Protein AF-A0AAD7R2Q3-F1 (afdb_monomer_lite)

InterPro domains:
  IPR000519 P-type trefoil domain [PF00088] (19-53)
  IPR000519 P-type trefoil domain [PS51448] (17-55)
  IPR000519 P-type trefoil domain [SM00018] (17-58)
  IPR000519 P-type trefoil domain [cd00111] (18-55)
  IPR001507 Zona pellucida domain [PS51034] (60-153)
  IPR044913 P-type trefoil domain superfamily [G3DSA:4.10.110.10] (14-57)
  IPR044913 P-type trefoil domain superfamily [SSF57492] (16-67)
  IPR051148 Zona Pellucida Domain Glycoprotein [PTHR23343] (17-151)
  IPR055356 ZP-N domain [PF23344] (61-149)

Organism: NCBI:txid143900

pLDDT: mean 84.49, std 17.52, range [30.39, 97.06]

Sequence (153 aa):
MHQDKYFKGQTGDTPFHRCQVSDFERVQCGDTGIDGAGCEAINCCFDQAQCFYAKEVTVQCLRDGQFVVVVASETTVPRLSLDSVSLLEGGDVAPCRPVGTTPAFVIFQFPVSACGTTMREEGGYVVYENELSSSYEVASGPLGSITRDSVHE

Foldseek 3Di:
DDDPPDDDPDPPDDPVQQQPDDPVQWDFDDDPPDDQVSLVVQVWHDPRPTTTGTQAWGWDQDPVQKIKTKHFQVNDVPGADQVQKFWPADPCDPPGHFPDDDPTITIHMHGLVDRPWDWDDDPNDIDIDIDMDGDWDWDADPVGIDTPDDDDD

Structure (mmCIF, N/CA/C/O backbone):
data_AF-A0AAD7R2Q3-F1
#
_entry.id   AF-A0AAD7R2Q3-F1
#
loop_
_atom_site.group_PDB
_atom_site.id
_atom_site.type_symbol
_atom_site.label_atom_id
_atom_site.label_alt_id
_atom_site.label_comp_id
_atom_site.label_asym_id
_atom_site.label_entity_id
_atom_site.label_seq_id
_atom_site.pdbx_PDB_ins_code
_atom_site.Cartn_x
_atom_site.Cartn_y
_atom_site.Cartn_z
_atom_site.occupancy
_atom_site.B_iso_or_equiv
_atom_site.auth_seq_id
_atom_site.auth_comp_id
_atom_site.auth_asym_id
_atom_site.auth_atom_id
_atom_site.pdbx_PDB_model_num
ATOM 1 N N . MET A 1 1 ? 6.184 -36.947 1.139 1.00 33.00 1 MET A N 1
ATOM 2 C CA . MET A 1 1 ? 7.393 -36.168 0.804 1.00 33.00 1 MET A CA 1
ATOM 3 C C . MET A 1 1 ? 6.985 -34.703 0.848 1.00 33.00 1 MET A C 1
ATOM 5 O O . MET A 1 1 ? 5.964 -34.377 0.264 1.00 33.00 1 MET A O 1
ATOM 9 N N . HIS A 1 2 ? 7.653 -33.907 1.686 1.00 31.72 2 HIS A N 1
ATOM 10 C CA . HIS A 1 2 ? 7.292 -32.532 2.057 1.00 31.72 2 HIS A CA 1
ATOM 11 C C . HIS A 1 2 ? 7.622 -31.516 0.960 1.00 31.72 2 HIS A C 1
ATOM 13 O O . HIS A 1 2 ? 8.728 -31.562 0.423 1.00 31.72 2 HIS A O 1
ATOM 19 N N . GLN A 1 3 ? 6.735 -30.543 0.740 1.00 30.39 3 GLN A N 1
ATOM 20 C CA . GLN A 1 3 ? 7.043 -29.338 -0.031 1.00 30.39 3 GLN A CA 1
ATOM 21 C C . GLN A 1 3 ? 6.267 -28.114 0.497 1.00 30.39 3 GLN A C 1
ATOM 23 O O . GLN A 1 3 ? 5.643 -27.389 -0.256 1.00 30.39 3 GLN A O 1
ATOM 28 N N . ASP A 1 4 ? 6.360 -27.874 1.813 1.00 36.91 4 ASP A N 1
ATOM 29 C CA . ASP A 1 4 ? 5.873 -26.661 2.503 1.00 36.91 4 ASP A CA 1
ATOM 30 C C . ASP A 1 4 ? 7.042 -25.754 2.933 1.00 36.91 4 ASP A C 1
ATOM 32 O O . ASP A 1 4 ? 7.136 -25.286 4.071 1.00 36.91 4 ASP A O 1
ATOM 36 N N . LYS A 1 5 ? 8.022 -25.557 2.051 1.00 36.66 5 LYS A N 1
ATOM 37 C CA . LYS A 1 5 ? 9.175 -24.697 2.329 1.00 36.66 5 LYS A CA 1
ATOM 38 C C . LYS A 1 5 ? 9.424 -23.805 1.132 1.00 36.66 5 LYS A C 1
ATOM 40 O O . LYS A 1 5 ? 10.148 -24.249 0.266 1.00 36.66 5 LYS A O 1
ATOM 45 N N . TYR A 1 6 ? 8.805 -22.624 1.084 1.00 35.41 6 TYR A N 1
ATOM 46 C CA . TYR A 1 6 ? 9.362 -21.380 0.510 1.00 35.41 6 TYR A CA 1
ATOM 47 C C . TYR A 1 6 ? 8.364 -20.202 0.580 1.00 35.41 6 TYR A C 1
ATOM 49 O O . TYR A 1 6 ? 8.283 -19.427 -0.345 1.00 35.41 6 TYR A O 1
ATOM 57 N N . PHE A 1 7 ? 7.616 -20.027 1.677 1.00 36.75 7 PHE A N 1
ATOM 58 C CA . PHE A 1 7 ? 7.033 -18.726 2.069 1.00 36.75 7 PHE A CA 1
ATOM 59 C C . PHE A 1 7 ? 6.767 -18.758 3.577 1.00 36.75 7 PHE A C 1
ATOM 61 O O . PHE A 1 7 ? 5.639 -18.805 4.056 1.00 36.75 7 PHE A O 1
ATOM 68 N N . LYS A 1 8 ? 7.846 -18.818 4.360 1.00 32.84 8 LYS A N 1
ATOM 69 C CA . LYS A 1 8 ? 7.789 -18.511 5.790 1.00 32.84 8 LYS A CA 1
ATOM 70 C C . LYS A 1 8 ? 8.359 -17.108 5.942 1.00 32.84 8 LYS A C 1
ATOM 72 O O . LYS A 1 8 ? 9.564 -16.953 6.129 1.00 32.84 8 LYS A O 1
ATOM 77 N N . GLY A 1 9 ? 7.494 -16.101 5.798 1.00 36.03 9 GLY A N 1
ATOM 78 C CA . GLY A 1 9 ? 7.774 -14.777 6.346 1.00 36.03 9 GLY A CA 1
ATOM 79 C C . GLY A 1 9 ? 8.180 -14.972 7.803 1.00 36.03 9 GLY A C 1
ATOM 80 O O . GLY A 1 9 ? 7.550 -15.751 8.523 1.00 36.03 9 GLY A O 1
ATOM 81 N N . GLN A 1 10 ? 9.320 -14.409 8.189 1.00 40.34 10 GLN A N 1
ATOM 82 C CA . GLN A 1 10 ? 9.901 -14.641 9.501 1.00 40.34 10 GLN A CA 1
ATOM 83 C C . GLN A 1 10 ? 8.907 -14.216 10.586 1.00 40.34 10 GLN A C 1
ATOM 85 O O . GLN A 1 10 ? 8.666 -13.037 10.812 1.00 40.34 10 GLN A O 1
ATOM 90 N N . THR A 1 11 ? 8.334 -15.203 11.272 1.00 48.16 11 THR A N 1
ATOM 91 C CA . THR A 1 11 ? 7.604 -15.031 12.527 1.00 48.16 11 THR A CA 1
ATOM 92 C C . THR A 1 11 ? 8.608 -14.616 13.596 1.00 48.16 11 THR A C 1
ATOM 94 O O . THR A 1 11 ? 9.201 -15.466 14.262 1.00 48.16 11 THR A O 1
ATOM 97 N N . GLY A 1 12 ? 8.851 -13.313 13.687 1.00 40.91 12 GLY A N 1
ATOM 98 C CA . GLY A 1 12 ? 9.723 -12.691 14.678 1.00 40.91 12 GLY A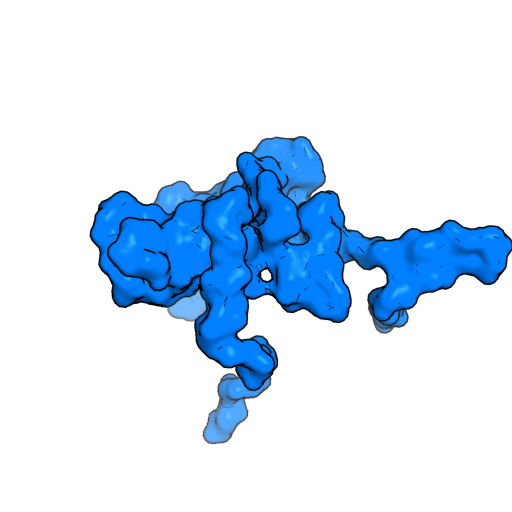 CA 1
ATOM 99 C C . GLY A 1 12 ? 9.119 -11.453 15.328 1.00 40.91 12 GLY A C 1
ATOM 100 O O . GLY A 1 12 ? 9.799 -10.839 16.141 1.00 40.91 12 GLY A O 1
ATOM 101 N N . ASP A 1 13 ? 7.869 -11.106 15.014 1.00 46.06 13 ASP A N 1
ATOM 102 C CA . ASP A 1 13 ? 7.184 -9.998 15.661 1.00 46.06 13 ASP A CA 1
ATOM 103 C C . ASP A 1 13 ? 5.966 -10.510 16.424 1.00 46.06 13 ASP A C 1
ATOM 105 O O . ASP A 1 13 ? 5.184 -11.335 15.942 1.00 46.06 13 ASP A O 1
ATOM 109 N N . THR A 1 14 ? 5.848 -10.090 17.676 1.00 47.19 14 THR A N 1
ATOM 110 C CA . THR A 1 14 ? 4.693 -10.461 18.495 1.00 47.19 14 THR A CA 1
ATOM 111 C C . THR A 1 14 ? 3.426 -9.887 17.845 1.00 47.19 14 THR A C 1
ATOM 113 O O . THR A 1 14 ? 3.479 -8.768 17.336 1.00 47.19 14 THR A O 1
ATOM 116 N N . PRO A 1 15 ? 2.262 -10.571 17.897 1.00 53.78 15 PRO A N 1
ATOM 117 C CA . PRO A 1 15 ? 1.001 -10.068 17.322 1.00 53.78 15 PRO A CA 1
ATOM 118 C C . PRO A 1 15 ? 0.625 -8.644 17.771 1.00 53.78 15 PRO A C 1
ATOM 120 O O . PRO A 1 15 ? -0.182 -7.972 17.136 1.00 53.78 15 PRO A O 1
ATOM 123 N N . PHE A 1 16 ? 1.219 -8.187 18.874 1.00 57.78 16 PHE A N 1
ATOM 124 C CA . PHE A 1 16 ? 1.020 -6.877 19.467 1.00 57.78 16 PHE A CA 1
ATOM 125 C C . PHE A 1 16 ? 1.770 -5.738 18.774 1.00 57.78 16 PHE A C 1
ATOM 127 O O . PHE A 1 16 ? 1.314 -4.607 18.896 1.00 57.78 16 PHE A O 1
ATOM 134 N N . HIS A 1 17 ? 2.885 -5.974 18.075 1.00 80.25 17 HIS A N 1
ATOM 135 C CA . HIS A 1 17 ? 3.653 -4.880 17.464 1.00 80.25 17 HIS A CA 1
ATOM 136 C C . HIS A 1 17 ? 3.058 -4.409 16.135 1.00 80.25 17 HIS A C 1
ATOM 138 O O . HIS A 1 17 ? 2.965 -3.199 15.920 1.00 80.25 17 HIS A O 1
ATOM 144 N N . ARG A 1 18 ? 2.505 -5.316 15.315 1.00 89.38 18 ARG A N 1
ATOM 145 C CA . ARG A 1 18 ? 1.843 -4.934 14.053 1.00 89.38 18 ARG A CA 1
ATOM 146 C C . ARG A 1 18 ? 0.683 -3.948 14.251 1.00 89.38 18 ARG A C 1
ATOM 148 O O . ARG A 1 18 ? 0.467 -3.079 13.417 1.00 89.38 18 ARG A O 1
ATOM 155 N N . CYS A 1 19 ? -0.052 -4.047 15.362 1.00 93.31 19 CYS A N 1
ATOM 156 C CA . CYS A 1 19 ? -1.217 -3.194 15.625 1.00 93.31 19 CYS A CA 1
ATOM 157 C C . CYS A 1 19 ? -0.881 -1.883 16.353 1.00 93.31 19 CYS A C 1
ATOM 159 O O . CYS A 1 19 ? -1.781 -1.093 16.632 1.00 93.31 19 CYS A O 1
ATOM 161 N N . GLN A 1 20 ? 0.393 -1.616 16.661 1.00 92.44 20 GLN A N 1
ATOM 162 C CA . GLN A 1 20 ? 0.826 -0.383 17.331 1.00 92.44 20 GLN A CA 1
ATOM 163 C C . GLN A 1 20 ? 0.971 0.777 16.339 1.00 92.44 20 GLN A C 1
ATOM 165 O O . GLN A 1 20 ? 2.071 1.271 16.090 1.00 92.44 20 GLN A O 1
ATOM 170 N N . VAL A 1 21 ? -0.154 1.216 15.776 1.00 92.44 21 VAL A N 1
ATOM 171 C CA . VAL A 1 21 ? -0.252 2.390 14.896 1.00 92.44 21 VAL A CA 1
ATOM 172 C C . VAL A 1 21 ? -0.777 3.582 15.696 1.00 92.44 21 VAL A C 1
ATOM 174 O O . VAL A 1 21 ? -1.816 3.471 16.357 1.00 92.44 21 VAL A O 1
ATOM 177 N N . SER A 1 22 ? -0.073 4.717 15.628 1.00 91.38 22 SER A N 1
ATOM 178 C CA . SER A 1 22 ? -0.525 5.980 16.225 1.00 91.38 22 SER A CA 1
ATOM 179 C C . SER A 1 22 ? -1.869 6.392 15.636 1.00 91.38 22 SER A C 1
ATOM 181 O O . SER A 1 22 ? -2.049 6.312 14.424 1.00 91.38 22 SER A O 1
ATOM 183 N N . ASP A 1 23 ? -2.796 6.880 16.459 1.00 89.31 23 ASP A N 1
ATOM 184 C CA . ASP A 1 23 ? -4.158 7.222 16.026 1.00 89.31 23 ASP A CA 1
ATOM 185 C C . ASP A 1 23 ? -4.188 8.197 14.834 1.00 89.31 23 ASP A C 1
ATOM 187 O O . ASP A 1 23 ? -5.042 8.075 13.962 1.00 89.31 23 ASP A O 1
ATOM 191 N N . PHE A 1 24 ? -3.222 9.120 14.750 1.00 89.44 24 PHE A N 1
ATOM 192 C CA . PHE A 1 24 ? -3.109 10.096 13.654 1.00 89.44 24 PHE A CA 1
ATOM 193 C C . PHE A 1 24 ? -2.564 9.514 12.343 1.00 89.44 24 PHE A C 1
ATOM 195 O O . PHE A 1 24 ? -2.672 10.146 11.296 1.00 89.44 24 PHE A O 1
ATOM 202 N N . GLU A 1 25 ? -1.946 8.337 12.401 1.00 91.19 25 GLU A N 1
ATOM 203 C CA . GLU A 1 25 ? -1.346 7.650 11.254 1.00 91.19 25 GLU A CA 1
ATOM 204 C C . GLU A 1 25 ? -2.226 6.498 10.753 1.00 91.19 25 GLU A C 1
ATOM 206 O O . GLU A 1 25 ? -1.939 5.929 9.698 1.00 91.19 25 GLU A O 1
ATOM 211 N N . ARG A 1 26 ? -3.284 6.144 11.500 1.00 92.75 26 ARG A N 1
ATOM 212 C CA . ARG A 1 26 ? -4.189 5.044 11.163 1.00 92.75 26 ARG A CA 1
ATOM 213 C C . ARG A 1 26 ? -4.942 5.328 9.875 1.00 92.75 26 ARG A C 1
ATOM 215 O O . ARG A 1 26 ? -5.548 6.380 9.690 1.00 92.75 26 ARG A O 1
ATOM 222 N N . VAL A 1 27 ? -4.959 4.314 9.023 1.00 94.75 27 VAL A N 1
ATOM 223 C CA . VAL A 1 27 ? -5.749 4.276 7.798 1.00 94.75 27 VAL A CA 1
ATOM 224 C C . VAL A 1 27 ? -6.815 3.208 7.989 1.00 94.75 27 VAL A C 1
ATOM 226 O O . VAL A 1 27 ? -6.492 2.075 8.350 1.00 94.75 27 VAL A O 1
ATOM 229 N N . GLN A 1 28 ? -8.081 3.573 7.789 1.00 94.62 28 GLN A N 1
ATOM 230 C CA . GLN A 1 28 ? -9.202 2.649 7.951 1.00 94.62 28 GLN A CA 1
ATOM 231 C C . GLN A 1 28 ? -9.221 1.592 6.843 1.00 94.62 28 GLN A C 1
ATOM 233 O O . GLN A 1 28 ? -8.838 1.862 5.704 1.00 94.62 28 GLN A O 1
ATOM 238 N N . CYS A 1 29 ? -9.695 0.399 7.181 1.00 93.69 29 CYS A N 1
ATOM 239 C CA . CYS A 1 29 ? -9.900 -0.700 6.245 1.00 93.69 29 CYS A CA 1
ATOM 240 C C . CYS A 1 29 ? -11.177 -1.472 6.587 1.00 93.69 29 CYS A C 1
ATOM 242 O O . CYS A 1 29 ? -11.729 -1.335 7.679 1.00 93.69 29 CYS A O 1
ATOM 244 N N . GLY A 1 30 ? -11.620 -2.312 5.653 1.00 89.62 30 GLY A N 1
ATOM 245 C CA . GLY A 1 30 ? -12.844 -3.091 5.803 1.00 89.62 30 GLY A CA 1
ATOM 246 C C . GLY A 1 30 ? -14.119 -2.273 5.607 1.00 89.62 30 GLY A C 1
ATOM 247 O O . GLY A 1 30 ? -14.101 -1.049 5.467 1.00 89.62 30 GLY A O 1
ATOM 248 N N . ASP A 1 31 ? -15.239 -2.988 5.567 1.00 87.94 31 ASP A N 1
ATOM 249 C CA . ASP A 1 31 ? -16.558 -2.393 5.378 1.00 87.94 31 ASP A CA 1
ATOM 250 C C . ASP A 1 31 ? -17.061 -1.696 6.650 1.00 87.94 31 ASP A C 1
ATOM 252 O O . ASP A 1 31 ? -16.651 -1.991 7.779 1.00 87.94 31 ASP A O 1
ATOM 256 N N . THR A 1 32 ? -18.014 -0.779 6.481 1.00 87.56 32 THR A N 1
ATOM 257 C CA . THR A 1 32 ? -18.649 -0.098 7.610 1.00 87.56 32 THR A CA 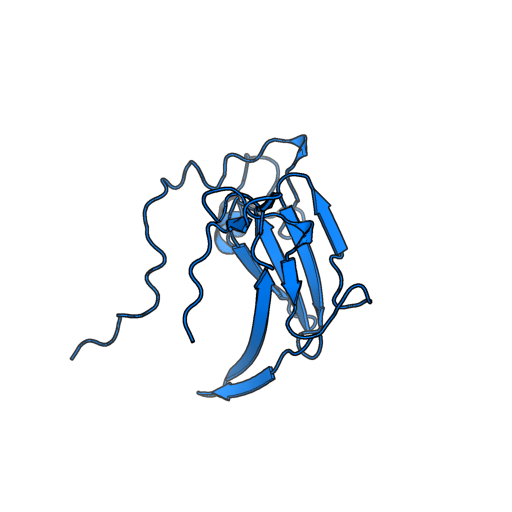1
ATOM 258 C C . THR A 1 32 ? -19.374 -1.100 8.515 1.00 87.56 32 THR A C 1
ATOM 260 O O . THR A 1 32 ? -20.232 -1.862 8.076 1.00 87.56 32 THR A O 1
ATOM 263 N N . GLY A 1 33 ? -19.039 -1.088 9.808 1.00 85.75 33 GLY A N 1
ATOM 264 C CA . GLY A 1 33 ? -19.642 -1.985 10.801 1.00 85.75 33 GLY A CA 1
ATOM 265 C C . GLY A 1 33 ? -19.037 -3.391 10.865 1.00 85.75 33 GLY A C 1
ATOM 266 O O . GLY A 1 33 ? -19.627 -4.255 11.512 1.00 85.75 33 GLY A O 1
ATOM 267 N N . ILE A 1 34 ? -17.883 -3.624 10.226 1.00 92.44 34 ILE A N 1
ATOM 268 C CA . ILE A 1 34 ? -17.110 -4.859 10.395 1.00 92.44 34 ILE A CA 1
ATOM 269 C C . ILE A 1 34 ? -16.772 -5.090 11.878 1.00 92.44 34 ILE A C 1
ATOM 271 O O . ILE A 1 34 ? -16.393 -4.161 12.596 1.00 92.44 34 ILE A O 1
ATOM 275 N N . ASP A 1 35 ? -16.941 -6.324 12.352 1.00 94.62 35 ASP A N 1
ATOM 276 C CA . ASP A 1 35 ? -16.564 -6.701 13.712 1.00 94.62 35 ASP A CA 1
ATOM 277 C C . ASP A 1 35 ? -15.061 -7.017 13.806 1.00 94.62 35 ASP A C 1
ATOM 279 O O . ASP A 1 35 ? -14.344 -7.075 12.804 1.00 94.62 35 ASP A O 1
ATOM 283 N N . GLY A 1 36 ? -14.556 -7.212 15.027 1.00 94.19 36 GLY A N 1
ATOM 284 C CA . GLY A 1 36 ? -13.131 -7.485 15.236 1.00 94.19 36 GLY A CA 1
ATOM 285 C C . GLY A 1 36 ? -12.641 -8.737 14.503 1.00 94.19 36 GLY A C 1
ATOM 286 O O . GLY A 1 36 ? -11.560 -8.721 13.925 1.00 94.19 36 GLY A O 1
ATOM 287 N N . ALA A 1 37 ? -13.462 -9.790 14.448 1.00 94.56 37 ALA A N 1
ATOM 288 C CA . ALA A 1 37 ? -13.110 -11.027 13.756 1.00 94.56 37 ALA A CA 1
ATOM 289 C C . ALA A 1 37 ? -13.046 -10.840 12.231 1.00 94.56 37 ALA A C 1
ATOM 291 O O . ALA A 1 37 ? -12.115 -11.322 11.589 1.00 94.56 37 ALA A O 1
ATOM 292 N N . GLY A 1 38 ? -14.002 -10.112 11.648 1.00 94.62 38 GLY A N 1
ATOM 293 C CA . GLY A 1 38 ? -13.988 -9.750 10.235 1.00 94.62 38 GLY A CA 1
ATOM 294 C C . GLY A 1 38 ? -12.801 -8.855 9.885 1.00 94.62 38 GLY A C 1
ATOM 295 O O . GLY A 1 38 ? -12.166 -9.064 8.854 1.00 94.62 38 GLY A O 1
ATOM 296 N N . CYS A 1 39 ? -12.464 -7.907 10.761 1.00 95.12 39 CYS A N 1
ATOM 297 C CA . CYS A 1 39 ? -11.312 -7.027 10.595 1.00 95.12 39 CYS A CA 1
ATOM 298 C C . CYS A 1 39 ? -9.992 -7.815 10.568 1.00 95.12 39 CYS A C 1
ATOM 300 O O . CYS A 1 39 ? -9.169 -7.645 9.669 1.00 95.12 39 CYS A O 1
ATOM 302 N N . GLU A 1 40 ? -9.812 -8.744 11.505 1.00 92.25 40 GLU A N 1
ATOM 303 C CA . GLU A 1 40 ? -8.633 -9.611 11.532 1.00 92.25 40 GLU A CA 1
ATOM 304 C C . GLU A 1 40 ? -8.574 -10.548 10.315 1.00 92.25 40 GLU A C 1
ATOM 306 O O . GLU A 1 40 ? -7.489 -10.801 9.791 1.00 92.25 40 GLU A O 1
ATOM 311 N N . ALA A 1 41 ? -9.724 -11.017 9.814 1.00 92.25 41 ALA A N 1
ATOM 312 C CA . ALA A 1 41 ? -9.800 -11.890 8.639 1.00 92.25 41 ALA A CA 1
ATOM 313 C C . ALA A 1 41 ? -9.340 -11.215 7.333 1.00 92.25 41 ALA A C 1
ATOM 315 O O . ALA A 1 41 ? -8.945 -11.911 6.398 1.00 92.25 41 ALA A O 1
ATOM 316 N N . ILE A 1 42 ? -9.358 -9.880 7.270 1.00 90.69 42 ILE A N 1
ATOM 317 C CA . ILE A 1 42 ? -8.815 -9.095 6.147 1.00 90.69 42 ILE A CA 1
ATOM 318 C C . ILE A 1 42 ? -7.403 -8.550 6.427 1.00 90.69 42 ILE A C 1
ATOM 320 O O . ILE A 1 42 ? -6.950 -7.634 5.741 1.00 90.69 42 ILE A O 1
ATOM 324 N N . ASN A 1 43 ? -6.704 -9.132 7.412 1.00 90.62 43 ASN A N 1
ATOM 325 C CA . ASN A 1 43 ? -5.363 -8.747 7.872 1.00 90.62 43 ASN A CA 1
ATOM 326 C C . ASN A 1 43 ? -5.271 -7.298 8.375 1.00 90.62 43 ASN A C 1
ATOM 328 O O . ASN A 1 43 ? -4.272 -6.614 8.179 1.00 90.62 43 ASN A O 1
ATOM 332 N N . CYS A 1 44 ? -6.322 -6.831 9.043 1.00 94.56 44 CYS A N 1
ATOM 333 C CA . CYS A 1 44 ? -6.333 -5.547 9.726 1.00 94.56 44 CYS A CA 1
ATOM 334 C C . CYS A 1 44 ? -6.362 -5.707 11.253 1.00 94.56 44 CYS A C 1
ATOM 336 O O . CYS A 1 44 ? -6.535 -6.801 11.794 1.00 94.56 44 CYS A O 1
ATOM 338 N N . CYS A 1 45 ? -6.185 -4.590 11.957 1.00 95.31 45 CYS A N 1
ATOM 339 C CA . CYS A 1 45 ? -6.263 -4.479 13.408 1.00 95.31 45 CYS A CA 1
ATOM 340 C C . CYS A 1 45 ? -7.550 -3.768 13.836 1.00 95.31 45 CYS A C 1
ATOM 342 O O . CYS A 1 45 ? -8.016 -2.849 13.165 1.00 95.31 45 CYS A O 1
ATOM 344 N N . PHE A 1 46 ? -8.100 -4.164 14.984 1.00 94.19 46 PHE A N 1
ATOM 345 C CA . PHE A 1 46 ? -9.337 -3.607 15.528 1.00 94.19 46 PHE A CA 1
ATOM 346 C C . PHE A 1 46 ? -9.101 -3.024 16.926 1.00 94.19 46 PHE A C 1
ATOM 348 O O . PHE A 1 46 ? -8.594 -3.715 17.808 1.00 94.19 46 PHE A O 1
ATOM 355 N N . ASP A 1 47 ? -9.479 -1.764 17.154 1.00 91.19 47 ASP A N 1
ATOM 356 C CA . ASP A 1 47 ? -9.317 -1.076 18.451 1.00 91.19 47 ASP A CA 1
ATOM 357 C C . ASP A 1 47 ? -10.597 -1.068 19.307 1.00 91.19 47 ASP A C 1
ATOM 359 O O . ASP A 1 47 ? -10.751 -0.220 20.182 1.00 91.19 47 ASP A O 1
ATOM 363 N N . GLN A 1 48 ? -11.513 -2.013 19.068 1.00 86.94 48 GLN A N 1
ATOM 364 C CA . GLN A 1 48 ? -12.862 -2.079 19.658 1.00 86.94 48 GLN A CA 1
ATOM 365 C C . GLN A 1 48 ? -13.867 -1.062 19.093 1.00 86.94 48 GLN A C 1
ATOM 367 O O . GLN A 1 48 ? -15.047 -1.143 19.439 1.00 86.94 48 GLN A O 1
ATOM 372 N N . ALA A 1 49 ? -13.445 -0.155 18.207 1.00 88.00 49 ALA A N 1
ATOM 373 C CA . ALA A 1 49 ? -14.325 0.815 17.560 1.00 88.00 49 ALA A CA 1
ATOM 374 C C . ALA A 1 49 ? -14.183 0.835 16.030 1.00 88.00 49 ALA A C 1
ATOM 376 O O . ALA A 1 49 ? -15.185 0.902 15.320 1.00 88.00 49 ALA A O 1
ATOM 377 N N . GLN A 1 50 ? -12.958 0.777 15.519 1.00 91.56 50 GLN A N 1
ATOM 378 C CA . GLN A 1 50 ? -12.622 0.911 14.105 1.00 91.56 50 GLN A CA 1
ATOM 379 C C . GLN A 1 50 ? -11.601 -0.143 13.673 1.00 91.56 50 GLN A C 1
ATOM 381 O O . GLN A 1 50 ? -10.739 -0.579 14.441 1.00 91.56 50 GLN A O 1
ATOM 386 N N . CYS A 1 51 ? -11.707 -0.526 12.405 1.00 95.56 51 CYS A N 1
ATOM 387 C CA . CYS A 1 51 ? -10.772 -1.409 11.729 1.00 95.56 51 CYS A CA 1
ATOM 388 C C . CYS A 1 51 ? -9.734 -0.573 10.965 1.00 95.56 51 CYS A C 1
ATOM 390 O O . CYS A 1 51 ? -10.096 0.360 10.244 1.00 95.56 51 CYS A O 1
ATOM 392 N N . PHE A 1 52 ? -8.447 -0.867 11.148 1.00 95.62 52 PHE A N 1
ATOM 393 C CA . PHE A 1 52 ? -7.339 -0.110 10.560 1.00 95.62 52 PHE A CA 1
ATOM 394 C C . PHE A 1 52 ? -6.196 -1.020 10.100 1.00 95.62 52 PHE A C 1
ATOM 396 O O . PHE A 1 52 ? -5.988 -2.103 10.648 1.00 95.62 52 PHE A O 1
ATOM 403 N N . TYR A 1 53 ? -5.439 -0.574 9.097 1.00 96.12 53 TYR A N 1
ATOM 404 C CA . TYR A 1 53 ? -4.295 -1.326 8.582 1.00 96.12 53 TYR A CA 1
ATOM 405 C C . TYR A 1 53 ? -3.200 -1.492 9.643 1.00 96.12 53 TYR A C 1
ATOM 407 O O . TYR A 1 53 ? -2.853 -0.550 10.358 1.00 96.12 53 TYR A O 1
ATOM 415 N N . ALA A 1 54 ? -2.643 -2.699 9.728 1.00 94.62 54 ALA A N 1
ATOM 416 C CA . ALA A 1 54 ? -1.495 -3.001 10.573 1.00 94.62 54 ALA A CA 1
ATOM 417 C C . ALA A 1 54 ? -0.188 -2.468 9.953 1.00 94.62 54 ALA A C 1
ATOM 419 O O . ALA A 1 54 ? -0.134 -2.167 8.763 1.00 94.62 54 ALA A O 1
ATOM 420 N N . LYS A 1 55 ? 0.891 -2.395 10.742 1.00 93.69 55 LYS A N 1
ATOM 421 C CA . LYS A 1 55 ? 2.263 -2.069 10.304 1.00 93.69 55 LYS A CA 1
ATOM 422 C C . LYS A 1 55 ? 2.905 -3.202 9.495 1.00 93.69 55 LYS A C 1
ATOM 424 O O . LYS A 1 55 ? 3.981 -3.690 9.822 1.00 93.69 55 LYS A O 1
ATOM 429 N N . GLU A 1 56 ? 2.230 -3.636 8.446 1.00 92.88 56 GLU A N 1
ATOM 430 C CA . GLU A 1 56 ? 2.677 -4.685 7.542 1.00 92.88 56 GLU A CA 1
ATOM 431 C C . GLU A 1 56 ? 2.361 -4.319 6.089 1.00 92.88 56 GLU A C 1
ATOM 433 O O . GLU A 1 56 ? 1.705 -3.312 5.816 1.00 92.88 56 GLU A O 1
ATOM 438 N N . VAL A 1 57 ? 2.852 -5.122 5.144 1.00 93.38 57 VAL A N 1
ATOM 439 C CA . VAL A 1 57 ? 2.414 -5.014 3.750 1.00 93.38 57 VAL A CA 1
ATOM 440 C C . VAL A 1 57 ? 1.090 -5.754 3.619 1.00 93.38 57 VAL A C 1
ATOM 442 O O . VAL A 1 57 ? 1.044 -6.973 3.771 1.00 93.38 57 VAL A O 1
ATOM 445 N N . THR A 1 58 ? 0.020 -5.022 3.329 1.00 94.31 58 THR A N 1
ATOM 446 C CA . THR A 1 58 ? -1.316 -5.590 3.127 1.00 94.31 58 THR A CA 1
ATOM 447 C C . THR A 1 58 ? -1.694 -5.505 1.656 1.00 94.31 58 THR A C 1
ATOM 449 O O . THR A 1 58 ? -1.609 -4.435 1.057 1.00 94.31 58 THR A O 1
ATOM 452 N N . VAL A 1 59 ? -2.147 -6.622 1.084 1.00 94.31 59 VAL A N 1
ATOM 453 C CA . VAL A 1 59 ? -2.700 -6.690 -0.275 1.00 94.31 59 VAL A CA 1
ATOM 454 C C . VAL A 1 59 ? -4.144 -7.159 -0.183 1.00 94.31 59 VAL A C 1
ATOM 456 O O . VAL A 1 59 ? -4.422 -8.216 0.384 1.00 94.31 59 VAL A O 1
ATOM 459 N N . GLN A 1 60 ? -5.064 -6.382 -0.746 1.00 93.38 60 GLN A N 1
ATOM 460 C CA . GLN A 1 60 ? -6.474 -6.736 -0.850 1.00 93.38 60 GLN A CA 1
ATOM 461 C C . GLN A 1 60 ? -6.896 -6.761 -2.317 1.00 93.38 60 GLN A C 1
ATOM 463 O O . GLN A 1 60 ? -6.700 -5.796 -3.056 1.00 93.38 60 GLN A O 1
ATOM 468 N N . CYS A 1 61 ? -7.504 -7.874 -2.722 1.00 92.38 61 CYS A N 1
ATOM 469 C CA . CYS A 1 61 ? -8.078 -8.058 -4.050 1.00 92.38 61 CYS A CA 1
ATOM 470 C C . CYS A 1 61 ? -9.590 -7.865 -3.948 1.00 92.38 61 CYS A C 1
ATOM 472 O O . CYS A 1 61 ? -10.303 -8.728 -3.427 1.00 92.38 61 CYS A O 1
ATOM 474 N N . LEU A 1 62 ? -10.079 -6.720 -4.414 1.00 92.38 62 LEU A N 1
ATOM 475 C CA . LEU A 1 62 ? -11.491 -6.374 -4.344 1.00 92.38 62 LEU A CA 1
ATOM 476 C C . LEU A 1 62 ? -12.273 -7.019 -5.495 1.00 92.38 62 LEU A C 1
ATOM 478 O O . LEU A 1 62 ? -11.756 -7.274 -6.584 1.00 92.38 62 LEU A O 1
ATOM 482 N N . ARG A 1 63 ? -13.560 -7.290 -5.252 1.00 91.38 63 ARG A N 1
ATOM 483 C CA . ARG A 1 63 ? -14.439 -7.982 -6.216 1.00 91.38 63 ARG A CA 1
ATOM 484 C C . ARG A 1 63 ? -14.755 -7.160 -7.466 1.00 91.38 63 ARG A C 1
ATOM 486 O O . ARG A 1 63 ? -15.212 -7.724 -8.453 1.00 91.38 63 ARG A O 1
ATOM 493 N N . ASP A 1 64 ? -14.536 -5.854 -7.419 1.00 93.75 64 ASP A N 1
ATOM 494 C CA . ASP A 1 64 ? -14.693 -4.928 -8.541 1.00 93.75 64 ASP A CA 1
ATOM 495 C C . ASP A 1 64 ? -13.444 -4.857 -9.441 1.00 93.75 64 ASP A C 1
ATOM 497 O O . ASP A 1 64 ? -13.405 -4.062 -10.380 1.00 93.75 64 ASP A O 1
ATOM 501 N N . GLY A 1 65 ? -12.440 -5.707 -9.195 1.00 94.94 65 GLY A N 1
ATOM 502 C CA . GLY A 1 65 ? -11.236 -5.788 -10.018 1.00 94.94 65 GLY A CA 1
ATOM 503 C C . GLY A 1 65 ? -10.191 -4.730 -9.671 1.00 94.94 65 GLY A C 1
ATOM 504 O O . GLY A 1 65 ? -9.429 -4.318 -10.546 1.00 94.94 65 GLY A O 1
ATOM 505 N N . GLN A 1 66 ? -10.143 -4.290 -8.414 1.00 95.81 66 GLN A N 1
ATOM 506 C CA . GLN A 1 66 ? -9.112 -3.397 -7.886 1.00 95.81 66 GLN A CA 1
ATOM 507 C C . GLN A 1 66 ? -8.159 -4.144 -6.946 1.00 95.81 66 GLN A C 1
ATOM 509 O O . GLN A 1 66 ? -8.584 -4.964 -6.129 1.00 95.81 66 GLN A O 1
ATOM 514 N N . PHE A 1 67 ? -6.877 -3.806 -7.019 1.00 95.94 67 PHE A N 1
ATOM 515 C CA . PHE A 1 67 ? -5.936 -4.035 -5.933 1.00 95.94 67 PHE A CA 1
ATOM 516 C C . PHE A 1 67 ? -5.914 -2.831 -5.004 1.00 95.94 67 PHE A C 1
ATOM 518 O O . PHE A 1 67 ? -5.899 -1.691 -5.464 1.00 95.94 67 PHE A O 1
ATOM 525 N N . VAL A 1 68 ? -5.857 -3.099 -3.703 1.00 96.00 68 VAL A N 1
ATOM 526 C CA . VAL A 1 68 ? -5.453 -2.133 -2.682 1.00 96.00 68 VAL A CA 1
ATOM 527 C C . VAL A 1 68 ? -4.196 -2.676 -2.020 1.00 96.00 68 VAL A C 1
ATOM 529 O O . VAL A 1 68 ? -4.220 -3.758 -1.432 1.00 96.00 68 VAL A O 1
ATOM 532 N N . VAL A 1 69 ? -3.094 -1.941 -2.141 1.00 96.12 69 VAL A N 1
ATOM 533 C CA . VAL A 1 69 ? -1.804 -2.296 -1.541 1.00 96.12 69 VAL A CA 1
ATOM 534 C C . VAL A 1 69 ? -1.426 -1.210 -0.547 1.00 96.12 69 VAL A C 1
ATOM 536 O O . VAL A 1 69 ? -1.308 -0.043 -0.916 1.00 96.12 69 VAL A O 1
ATOM 539 N N . VAL A 1 70 ? -1.238 -1.592 0.712 1.00 96.75 70 VAL A N 1
ATOM 540 C CA . VAL A 1 70 ? -0.820 -0.692 1.792 1.00 96.75 70 VAL A CA 1
ATOM 541 C C . VAL A 1 70 ? 0.524 -1.160 2.311 1.00 96.75 70 VAL A C 1
ATOM 543 O O . VAL A 1 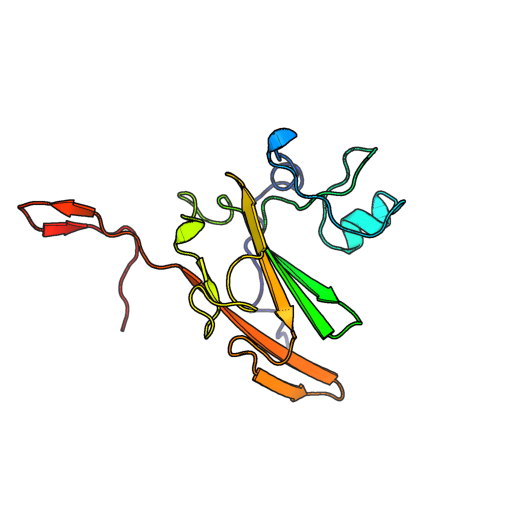70 ? 0.662 -2.309 2.722 1.00 96.75 70 VAL A O 1
ATOM 546 N N . VAL A 1 71 ? 1.515 -0.275 2.287 1.00 95.81 71 VAL A N 1
ATOM 547 C CA . VAL A 1 71 ? 2.878 -0.577 2.733 1.00 95.81 71 VAL A CA 1
ATOM 548 C C . VAL A 1 71 ? 3.227 0.304 3.911 1.00 95.81 71 VAL A C 1
ATOM 550 O O . VAL A 1 71 ? 3.186 1.528 3.798 1.00 95.81 71 VAL A O 1
ATOM 553 N N . ALA A 1 72 ? 3.577 -0.319 5.036 1.00 95.69 72 ALA A N 1
ATOM 554 C CA . ALA A 1 72 ? 4.039 0.394 6.215 1.00 95.69 72 ALA A CA 1
ATOM 555 C C . ALA A 1 72 ? 5.547 0.672 6.150 1.00 95.69 72 ALA A C 1
ATOM 557 O O . ALA A 1 72 ? 6.321 -0.189 5.748 1.00 95.69 72 ALA A O 1
ATOM 558 N N . SER A 1 73 ? 5.998 1.835 6.621 1.00 93.31 73 SER A N 1
ATOM 559 C CA . SER A 1 73 ? 7.429 2.183 6.626 1.00 93.31 73 SER A CA 1
ATOM 560 C C . SER A 1 73 ? 8.263 1.271 7.532 1.00 93.31 73 SER A C 1
ATOM 562 O O . SER A 1 73 ? 9.456 1.082 7.312 1.00 93.31 73 SER A O 1
ATOM 564 N N . GLU A 1 74 ? 7.641 0.677 8.550 1.00 91.62 74 GLU A N 1
ATOM 565 C CA . GLU A 1 74 ? 8.291 -0.200 9.528 1.00 91.62 74 GLU A CA 1
ATOM 566 C C . GLU A 1 74 ? 8.367 -1.675 9.083 1.00 91.62 74 GLU A C 1
ATOM 568 O O . GLU A 1 74 ? 8.813 -2.517 9.857 1.00 91.62 74 GLU A O 1
ATOM 573 N N . THR A 1 75 ? 8.000 -2.009 7.837 1.00 88.62 75 THR A N 1
ATOM 574 C CA . THR A 1 75 ? 8.152 -3.380 7.300 1.00 88.62 75 THR A CA 1
ATOM 575 C C . THR A 1 75 ? 9.606 -3.768 7.050 1.00 88.62 75 THR A C 1
ATOM 577 O O . THR A 1 75 ? 9.917 -4.947 6.888 1.00 88.62 75 THR A O 1
ATOM 580 N N . THR A 1 76 ? 10.506 -2.786 6.998 1.00 85.19 76 THR A N 1
ATOM 581 C CA . THR A 1 76 ? 11.948 -2.988 6.876 1.00 85.19 76 THR A CA 1
ATOM 582 C C . THR A 1 76 ? 12.672 -2.321 8.035 1.00 85.19 76 THR A C 1
ATOM 584 O O . THR A 1 76 ? 12.211 -1.329 8.604 1.00 85.19 76 THR A O 1
ATOM 587 N N . VAL A 1 77 ? 13.855 -2.842 8.363 1.00 83.25 77 VAL A N 1
ATOM 588 C CA . VAL A 1 77 ? 14.774 -2.190 9.297 1.00 83.25 77 VAL A CA 1
ATOM 589 C C . VAL A 1 77 ? 16.073 -1.848 8.573 1.00 83.25 77 VAL A C 1
ATOM 591 O O . VAL A 1 77 ? 16.734 -2.754 8.059 1.00 83.25 77 VAL A O 1
ATOM 594 N N . PRO A 1 78 ? 16.483 -0.567 8.582 1.00 85.06 78 PRO A N 1
ATOM 595 C CA . PRO A 1 78 ? 15.736 0.622 8.997 1.00 85.06 78 PRO A CA 1
ATOM 596 C C . PRO A 1 78 ? 14.526 0.894 8.088 1.00 85.06 78 PRO A C 1
ATOM 598 O O . PRO A 1 78 ? 14.323 0.234 7.064 1.00 85.06 78 PRO A O 1
ATOM 601 N N . ARG A 1 79 ? 13.719 1.864 8.522 1.00 88.94 79 ARG A N 1
ATOM 602 C CA . ARG A 1 79 ? 12.424 2.188 7.926 1.00 88.94 79 ARG A CA 1
ATOM 603 C C . ARG A 1 79 ? 12.547 2.483 6.437 1.00 88.94 79 ARG A C 1
ATOM 605 O O . ARG A 1 79 ? 13.485 3.153 6.009 1.00 88.94 79 ARG A O 1
ATOM 612 N N . LEU A 1 80 ? 11.579 1.983 5.687 1.00 89.62 80 LEU A N 1
ATOM 613 C CA . LEU A 1 80 ? 11.432 2.217 4.265 1.00 89.62 80 LEU A CA 1
ATOM 614 C C . LEU A 1 80 ? 11.107 3.690 4.013 1.00 89.62 80 LEU A C 1
ATOM 616 O O . LEU A 1 80 ? 10.240 4.260 4.682 1.00 89.62 80 LEU A O 1
ATOM 620 N N . SER A 1 81 ? 11.769 4.290 3.027 1.00 91.38 81 SER A N 1
ATOM 621 C CA . SER A 1 81 ? 11.341 5.578 2.49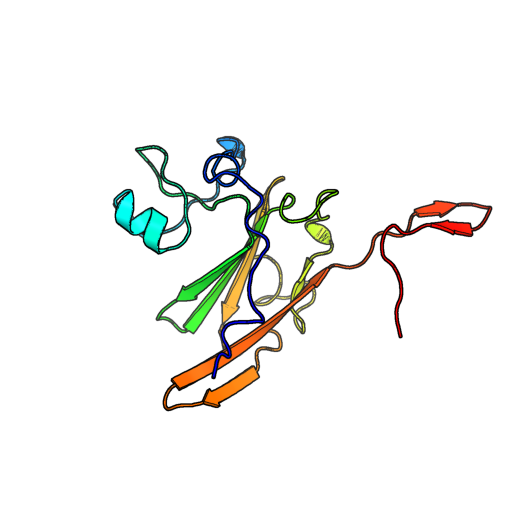2 1.00 91.38 81 SER A CA 1
ATOM 622 C C . SER A 1 81 ? 10.103 5.358 1.634 1.00 91.38 81 SER A C 1
ATOM 624 O O . SER A 1 81 ? 10.162 4.720 0.588 1.00 91.38 81 SER A O 1
ATOM 626 N N . LEU A 1 82 ? 8.956 5.842 2.100 1.00 92.94 82 LEU A N 1
ATOM 627 C CA . LEU A 1 82 ? 7.678 5.610 1.425 1.00 92.94 82 LEU A CA 1
ATOM 628 C C . LEU A 1 82 ? 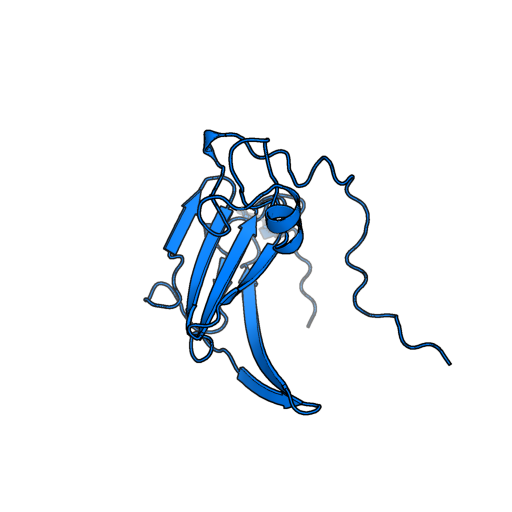7.598 6.303 0.057 1.00 92.94 82 LEU A C 1
ATOM 630 O O . LEU A 1 82 ? 6.882 5.828 -0.820 1.00 92.94 82 LEU A O 1
ATOM 634 N N . ASP A 1 83 ? 8.378 7.367 -0.144 1.00 90.38 83 ASP A N 1
ATOM 635 C CA . ASP A 1 83 ? 8.450 8.108 -1.407 1.00 90.38 83 ASP A CA 1
ATOM 636 C C . ASP A 1 83 ? 9.239 7.359 -2.493 1.00 90.38 83 ASP A C 1
ATOM 638 O O . ASP A 1 83 ? 9.137 7.696 -3.670 1.00 90.38 83 ASP A O 1
ATOM 642 N N . SER A 1 84 ? 10.036 6.349 -2.124 1.00 89.38 84 SER A N 1
ATOM 643 C CA . SER A 1 84 ? 10.794 5.549 -3.092 1.00 89.38 84 SER A CA 1
ATOM 644 C C . SER A 1 84 ? 10.053 4.309 -3.581 1.00 89.38 84 SER A C 1
ATOM 646 O O . SER A 1 84 ? 10.576 3.592 -4.435 1.00 89.38 84 SER A O 1
ATOM 648 N N . VAL A 1 85 ? 8.869 4.033 -3.029 1.00 92.25 85 VAL A N 1
ATOM 649 C CA . VAL A 1 85 ? 8.070 2.847 -3.337 1.00 92.25 85 VAL A CA 1
ATOM 650 C C . VAL A 1 85 ? 7.263 3.072 -4.614 1.00 92.25 85 VAL A C 1
ATOM 652 O O . VAL A 1 85 ? 6.548 4.064 -4.733 1.00 92.25 85 VAL A O 1
ATOM 655 N N . SER A 1 86 ? 7.335 2.142 -5.564 1.00 92.94 86 SER A N 1
ATOM 656 C CA . SER A 1 86 ? 6.635 2.239 -6.847 1.00 92.94 86 SER A CA 1
ATOM 657 C C . SER A 1 86 ? 6.212 0.875 -7.395 1.00 92.94 86 SER A C 1
ATOM 659 O O . SER A 1 86 ? 6.815 -0.155 -7.090 1.00 92.94 86 SER A O 1
ATOM 661 N N . LEU A 1 87 ? 5.151 0.866 -8.205 1.00 93.94 87 LEU A N 1
ATOM 662 C CA . LEU A 1 87 ? 4.711 -0.313 -8.961 1.00 93.94 87 LEU A CA 1
ATOM 663 C C . LEU A 1 87 ? 5.600 -0.515 -10.197 1.00 93.94 87 LEU A C 1
ATOM 665 O O . LEU A 1 87 ? 6.123 0.461 -10.740 1.00 93.94 87 LEU A O 1
ATOM 669 N N . LEU A 1 88 ? 5.713 -1.767 -10.657 1.00 87.00 88 LEU A N 1
ATOM 670 C CA . LEU A 1 88 ? 6.552 -2.189 -11.790 1.00 87.00 88 LEU A CA 1
ATOM 671 C C . LEU A 1 88 ? 6.443 -1.264 -13.008 1.00 87.00 88 LEU A C 1
ATOM 673 O O . LEU A 1 88 ? 7.445 -0.814 -13.559 1.00 87.00 88 LEU A O 1
ATOM 677 N N . GLU A 1 89 ? 5.212 -0.962 -13.411 1.00 80.06 89 GLU A N 1
ATOM 678 C CA . GLU A 1 89 ? 4.931 0.056 -14.412 1.00 80.06 89 GLU A CA 1
ATOM 679 C C . GLU A 1 89 ? 3.941 1.035 -13.800 1.00 80.06 89 GLU A C 1
ATOM 681 O O . GLU A 1 89 ? 2.873 0.641 -13.341 1.00 80.06 89 GLU A O 1
ATOM 686 N N . GLY A 1 90 ? 4.256 2.325 -13.765 1.00 71.25 90 GLY A N 1
ATOM 687 C CA . GLY A 1 90 ? 3.296 3.248 -13.177 1.00 71.25 90 GLY A CA 1
ATOM 688 C C . GLY A 1 90 ? 3.737 4.678 -13.019 1.00 71.25 90 GLY A C 1
ATOM 689 O O . GLY A 1 90 ? 2.940 5.582 -13.268 1.00 71.25 90 GLY A O 1
ATOM 690 N N . GLY A 1 91 ? 5.003 4.883 -12.659 1.00 75.25 91 GLY A N 1
ATOM 691 C CA . GLY A 1 91 ? 5.529 6.212 -12.355 1.00 75.25 91 GLY A CA 1
ATOM 692 C C . GLY A 1 91 ? 4.573 7.040 -11.483 1.00 75.25 91 GLY A C 1
ATOM 693 O O . GLY A 1 91 ? 3.760 6.511 -10.726 1.00 75.25 91 GLY A O 1
ATOM 694 N N . ASP A 1 92 ? 4.617 8.357 -11.659 1.00 82.81 92 ASP A N 1
ATOM 695 C CA . ASP A 1 92 ? 3.768 9.295 -10.915 1.00 82.81 92 ASP A CA 1
ATOM 696 C C . ASP A 1 92 ? 2.427 9.589 -11.613 1.00 82.81 92 ASP A C 1
ATOM 698 O O . ASP A 1 92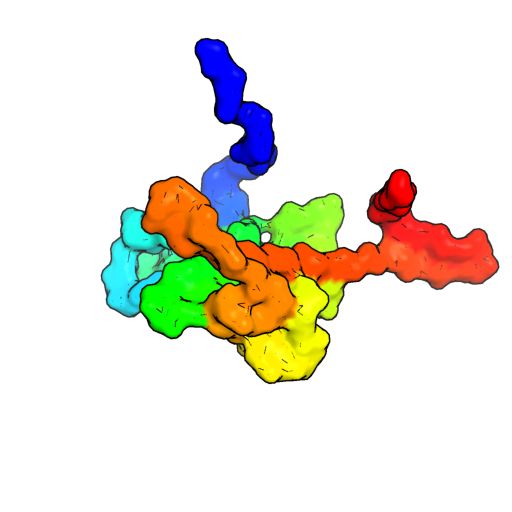 ? 1.843 10.666 -11.455 1.00 82.81 92 ASP A O 1
ATOM 702 N N . VAL A 1 93 ? 1.906 8.643 -12.404 1.00 87.94 93 VAL A N 1
ATOM 703 C CA . VAL A 1 93 ? 0.682 8.833 -13.198 1.00 87.94 93 VAL A CA 1
ATOM 704 C C . VAL A 1 93 ? -0.430 7.904 -12.716 1.00 87.94 93 VAL A C 1
ATOM 706 O O . VAL A 1 93 ? -0.218 6.740 -12.390 1.00 87.94 93 VAL A O 1
ATOM 709 N N . ALA A 1 94 ? -1.658 8.423 -12.656 1.00 91.88 94 ALA A N 1
ATOM 710 C CA . ALA A 1 94 ? -2.825 7.598 -12.356 1.00 91.88 94 ALA A CA 1
ATOM 711 C C . ALA A 1 94 ? -3.039 6.531 -13.457 1.00 91.88 94 ALA A C 1
ATOM 713 O O . ALA A 1 94 ? -2.872 6.849 -14.635 1.00 91.88 94 ALA A O 1
ATOM 714 N N . PRO A 1 95 ? -3.449 5.298 -13.109 1.00 94.25 95 PRO A N 1
ATOM 715 C CA . PRO A 1 95 ? -3.879 4.849 -11.779 1.00 94.25 95 PRO A CA 1
ATOM 716 C C . PRO A 1 95 ? -2.749 4.310 -10.882 1.00 94.25 95 PRO A C 1
ATOM 718 O O . PRO A 1 95 ? -3.039 3.802 -9.811 1.00 94.25 95 PRO A O 1
ATOM 721 N N . CYS A 1 96 ? -1.487 4.392 -11.298 1.00 95.12 96 CYS A N 1
ATOM 722 C CA . CYS A 1 96 ? -0.391 3.650 -10.671 1.00 95.12 96 CYS A CA 1
ATOM 723 C C . CYS A 1 96 ? 0.417 4.444 -9.635 1.00 95.12 96 CYS A C 1
ATOM 725 O O . CYS A 1 96 ? 1.199 3.866 -8.885 1.00 95.12 96 CYS A O 1
ATOM 727 N N . ARG A 1 97 ? 0.213 5.763 -9.558 1.00 94.62 97 ARG A N 1
ATOM 728 C CA . ARG A 1 97 ? 0.718 6.580 -8.449 1.00 94.62 97 ARG A CA 1
ATOM 729 C C . ARG A 1 97 ? -0.005 6.251 -7.133 1.00 94.62 97 ARG A C 1
ATOM 731 O O . ARG A 1 97 ? -1.181 5.877 -7.178 1.00 94.62 97 ARG A O 1
ATOM 738 N N . PRO A 1 98 ? 0.617 6.499 -5.967 1.00 95.88 98 PRO A N 1
ATOM 739 C CA . PRO A 1 98 ? -0.069 6.397 -4.685 1.00 95.88 98 PRO A CA 1
ATOM 740 C C . PRO A 1 98 ? -1.360 7.227 -4.649 1.00 95.88 98 PRO A C 1
ATOM 742 O O . PRO A 1 98 ? -1.408 8.375 -5.114 1.00 95.88 98 PRO A O 1
ATOM 745 N N . VAL A 1 99 ? -2.412 6.652 -4.068 1.00 95.62 99 VAL A N 1
ATOM 746 C CA . VAL A 1 99 ? -3.680 7.348 -3.799 1.00 95.62 99 VAL A CA 1
ATOM 747 C C . VAL A 1 99 ? -3.659 8.079 -2.458 1.00 95.62 99 VAL A C 1
ATOM 749 O O . VAL A 1 99 ? -4.442 9.006 -2.259 1.00 95.62 99 VAL A O 1
ATOM 752 N N . GLY A 1 100 ? -2.735 7.716 -1.566 1.00 93.94 100 GLY A N 1
ATOM 753 C CA . GLY A 1 100 ? -2.518 8.403 -0.301 1.00 93.94 100 GLY A CA 1
ATOM 754 C C . GLY A 1 100 ? -1.214 7.991 0.373 1.00 93.94 100 GLY A C 1
ATOM 755 O O . GLY A 1 100 ? -0.735 6.874 0.189 1.00 93.94 100 GLY A O 1
ATOM 756 N N . THR A 1 101 ? -0.678 8.903 1.182 1.00 93.50 101 THR A N 1
ATOM 757 C CA . THR A 1 101 ? 0.531 8.689 1.980 1.00 93.50 101 THR A CA 1
ATOM 758 C C . THR A 1 101 ? 0.332 9.312 3.359 1.00 93.50 101 THR A C 1
ATOM 760 O O . THR A 1 101 ? -0.228 10.402 3.487 1.00 93.50 101 THR A O 1
ATOM 763 N N . THR A 1 102 ? 0.795 8.624 4.394 1.00 93.31 102 THR A N 1
ATOM 764 C CA . THR A 1 102 ? 0.938 9.117 5.767 1.00 93.31 102 THR A CA 1
ATOM 765 C C . THR A 1 102 ? 2.398 8.928 6.197 1.00 93.31 102 THR A C 1
ATOM 767 O O . THR A 1 102 ? 3.155 8.252 5.499 1.00 93.31 102 THR A O 1
ATOM 770 N N . PRO A 1 103 ? 2.836 9.461 7.351 1.00 91.38 103 PRO A N 1
ATOM 771 C CA . PRO A 1 103 ? 4.183 9.176 7.857 1.00 91.38 103 PRO A CA 1
ATOM 772 C C . PRO A 1 103 ? 4.468 7.677 8.071 1.00 91.38 103 PRO A C 1
ATOM 774 O O . PRO A 1 103 ? 5.628 7.261 8.089 1.00 91.38 103 PRO A O 1
ATOM 777 N N . ALA A 1 104 ? 3.417 6.864 8.232 1.00 93.88 104 ALA A N 1
ATOM 778 C CA . ALA A 1 104 ? 3.529 5.430 8.463 1.00 93.88 104 ALA A CA 1
ATOM 779 C C . ALA A 1 104 ? 3.227 4.577 7.225 1.00 93.88 104 ALA A C 1
ATOM 781 O O . ALA A 1 104 ? 3.734 3.460 7.171 1.00 93.88 104 ALA A O 1
ATOM 782 N N . PHE A 1 105 ? 2.447 5.062 6.251 1.00 96.81 105 PHE A N 1
ATOM 783 C CA . PHE A 1 105 ? 1.935 4.238 5.152 1.00 96.81 105 PHE A CA 1
ATOM 784 C C . PHE A 1 105 ? 1.994 4.915 3.786 1.00 96.81 105 PHE A C 1
ATOM 786 O O . PHE A 1 105 ? 1.733 6.108 3.672 1.00 96.81 105 PHE A O 1
ATOM 793 N N . VAL A 1 106 ? 2.212 4.127 2.735 1.00 96.62 106 VAL A N 1
ATOM 794 C CA . VAL A 1 106 ? 1.853 4.484 1.354 1.00 96.62 106 VAL A CA 1
ATOM 795 C C . VAL A 1 106 ? 0.767 3.536 0.854 1.00 96.62 106 VAL A C 1
ATOM 797 O O . VAL A 1 106 ? 0.782 2.344 1.166 1.00 96.62 106 VAL A O 1
ATOM 800 N N . ILE A 1 107 ? -0.203 4.079 0.122 1.00 96.81 107 ILE A N 1
ATOM 801 C CA . ILE A 1 107 ? -1.403 3.368 -0.318 1.00 96.81 107 ILE A CA 1
ATOM 802 C C . ILE A 1 107 ? -1.495 3.459 -1.835 1.00 96.81 107 ILE A C 1
ATOM 804 O O . ILE A 1 107 ? -1.567 4.553 -2.399 1.00 96.81 107 ILE A O 1
ATOM 808 N N . PHE A 1 108 ? -1.573 2.306 -2.484 1.00 97.00 108 PHE A N 1
ATOM 809 C CA . PHE A 1 108 ? -1.858 2.173 -3.905 1.00 97.00 108 PHE A CA 1
ATOM 810 C C . PHE A 1 108 ? -3.241 1.565 -4.089 1.00 97.00 108 PHE A C 1
ATOM 812 O O . PHE A 1 108 ? -3.606 0.614 -3.397 1.00 97.00 108 PHE A O 1
ATOM 819 N N . GLN A 1 109 ? -3.992 2.096 -5.049 1.00 96.62 109 GLN A N 1
ATOM 820 C CA . GLN A 1 109 ? -5.241 1.499 -5.495 1.00 96.62 109 GLN A CA 1
ATOM 821 C C . GLN A 1 109 ? -5.320 1.579 -7.014 1.00 96.62 109 GLN A C 1
ATOM 823 O O . GLN A 1 109 ? -5.334 2.674 -7.576 1.00 96.62 109 GLN A O 1
ATOM 828 N N . PHE A 1 110 ? -5.351 0.422 -7.670 1.00 97.06 110 PHE A N 1
ATOM 829 C CA . PHE A 1 110 ? -5.284 0.336 -9.125 1.00 97.06 110 PHE A CA 1
ATOM 830 C C . PHE A 1 110 ? -5.993 -0.915 -9.665 1.00 97.06 110 PHE A C 1
ATOM 832 O O . PHE A 1 110 ? -6.123 -1.910 -8.949 1.00 97.06 110 PHE A O 1
ATOM 839 N N . PRO A 1 111 ? -6.451 -0.906 -10.933 1.00 96.88 111 PRO A N 1
ATOM 840 C CA . PRO A 1 111 ? -7.077 -2.076 -11.540 1.00 96.88 111 PRO A CA 1
ATOM 841 C C . PRO A 1 111 ? -6.126 -3.276 -11.612 1.00 96.88 111 PRO A C 1
ATOM 843 O O . PRO A 1 111 ? -4.962 -3.119 -11.975 1.00 96.88 111 PRO A O 1
ATOM 846 N N . VAL A 1 112 ? -6.649 -4.490 -11.418 1.00 96.19 112 VAL A N 1
ATOM 847 C CA . VAL A 1 112 ? -5.879 -5.751 -11.537 1.00 96.19 112 VAL A CA 1
ATOM 848 C C . VAL A 1 112 ? -5.306 -6.005 -12.938 1.00 96.19 112 VAL A C 1
ATOM 850 O O . VAL A 1 112 ? -4.534 -6.930 -13.140 1.00 96.19 112 VAL A O 1
ATOM 853 N N . SER A 1 113 ? -5.697 -5.218 -13.939 1.00 94.50 113 SER A N 1
ATOM 854 C CA . SER A 1 113 ? -5.198 -5.309 -15.316 1.00 94.50 113 SER A CA 1
ATOM 855 C C . SER A 1 113 ? -4.255 -4.160 -15.694 1.00 94.50 113 SER A C 1
ATOM 857 O O . SER A 1 113 ? -4.060 -3.903 -16.880 1.00 94.50 113 SER A O 1
ATOM 859 N N . ALA A 1 114 ? -3.756 -3.400 -14.717 1.00 95.19 114 ALA A N 1
ATOM 860 C CA . ALA A 1 114 ? -2.949 -2.202 -14.935 1.00 95.19 114 ALA A CA 1
ATOM 861 C C . ALA A 1 114 ? -1.610 -2.273 -14.190 1.00 95.19 114 ALA A C 1
ATOM 863 O O . ALA A 1 114 ? -1.322 -3.228 -13.472 1.00 95.19 114 ALA A O 1
ATOM 864 N N . CYS A 1 115 ? -0.794 -1.236 -14.366 1.00 95.62 115 CYS A N 1
ATOM 865 C CA . CYS A 1 115 ? 0.437 -1.000 -13.614 1.00 95.62 115 CYS A CA 1
ATOM 866 C C . CYS A 1 115 ? 1.495 -2.115 -13.703 1.00 95.62 115 CYS A C 1
ATOM 868 O O . CYS A 1 115 ? 2.208 -2.394 -12.740 1.00 95.62 115 CYS A O 1
ATOM 870 N N . GLY A 1 116 ? 1.564 -2.791 -14.854 1.00 94.38 116 GLY A N 1
ATOM 871 C CA . GLY A 1 116 ? 2.461 -3.927 -15.071 1.00 94.38 116 GLY A CA 1
ATOM 872 C C . GLY A 1 116 ? 1.949 -5.242 -14.478 1.00 94.38 116 GLY A C 1
ATOM 873 O O . GLY A 1 116 ? 2.713 -6.194 -14.359 1.00 94.38 116 GLY A O 1
ATOM 874 N N . THR A 1 117 ? 0.677 -5.321 -14.065 1.00 96.00 117 THR A N 1
ATOM 875 C CA . THR A 1 117 ? 0.088 -6.578 -13.582 1.00 96.00 117 THR A CA 1
ATOM 876 C C . THR A 1 117 ? -0.008 -7.597 -14.715 1.00 96.00 117 THR A C 1
ATOM 878 O O . THR A 1 117 ? -0.550 -7.313 -15.784 1.00 96.00 117 THR A O 1
ATOM 881 N N . THR A 1 118 ? 0.482 -8.805 -14.463 1.00 95.81 118 THR A N 1
ATOM 882 C CA . THR A 1 118 ? 0.351 -9.956 -15.358 1.00 95.81 118 THR A CA 1
ATOM 883 C C . THR A 1 118 ? -0.808 -10.845 -14.918 1.00 95.81 118 THR A C 1
ATOM 885 O O . THR A 1 118 ? -1.177 -10.872 -13.744 1.00 95.81 118 THR A O 1
ATOM 888 N N . MET A 1 119 ? -1.405 -11.567 -15.867 1.00 94.81 119 MET A N 1
ATOM 889 C CA . MET A 1 119 ? -2.502 -12.499 -15.610 1.00 94.81 119 MET A CA 1
ATOM 890 C C . MET A 1 119 ? -2.150 -13.875 -16.163 1.00 94.81 119 MET A C 1
ATOM 892 O O . MET A 1 119 ? -1.695 -13.992 -17.304 1.00 94.81 119 MET A O 1
ATOM 896 N N . ARG A 1 120 ? -2.380 -14.912 -15.358 1.00 95.81 120 ARG A N 1
ATOM 897 C CA . ARG A 1 120 ? -2.214 -16.312 -15.754 1.00 95.81 120 ARG A CA 1
ATOM 898 C C . ARG A 1 120 ? -3.347 -17.179 -15.221 1.00 95.81 120 ARG A C 1
ATOM 900 O O . ARG A 1 120 ? -3.864 -16.937 -14.135 1.00 95.81 120 ARG A O 1
ATOM 907 N N . GLU A 1 121 ? -3.711 -18.208 -15.978 1.00 96.56 121 GLU A N 1
ATOM 908 C CA . GLU A 1 121 ? -4.625 -19.250 -15.512 1.00 96.56 121 GLU A CA 1
ATOM 909 C C . GLU A 1 121 ? -3.822 -20.402 -14.908 1.00 96.56 121 GLU A C 1
ATOM 911 O O . GLU A 1 121 ? -2.954 -20.982 -15.562 1.00 96.56 121 GLU A O 1
ATOM 916 N N . GLU A 1 122 ? -4.112 -20.746 -13.657 1.00 95.19 122 GLU A N 1
ATOM 917 C CA . GLU A 1 122 ? -3.415 -21.807 -12.936 1.00 95.19 122 GLU A CA 1
ATOM 918 C C . GLU A 1 122 ? -4.402 -22.572 -12.050 1.00 95.19 122 GLU A C 1
ATOM 920 O O . GLU A 1 122 ? -5.117 -21.993 -11.235 1.00 95.19 122 GLU A O 1
ATOM 925 N N . GLY A 1 123 ? -4.490 -23.894 -12.236 1.00 91.94 123 GLY A N 1
ATOM 926 C CA . GLY A 1 123 ? -5.325 -24.756 -11.390 1.00 91.94 123 GLY A CA 1
ATOM 927 C C . GLY A 1 123 ? -6.827 -24.430 -11.399 1.00 91.94 123 GLY A C 1
ATOM 928 O O . GLY A 1 123 ? -7.511 -24.741 -10.430 1.00 91.94 123 GLY A O 1
ATOM 929 N N . GLY A 1 124 ? -7.343 -23.800 -12.462 1.00 94.38 124 GLY A N 1
ATOM 930 C CA . GLY A 1 124 ? -8.740 -23.350 -12.547 1.00 94.38 124 GLY A CA 1
ATOM 931 C C . GLY A 1 124 ? -9.011 -21.989 -11.895 1.00 94.38 124 GLY A C 1
ATOM 932 O O . GLY A 1 124 ? -10.168 -21.580 -11.810 1.00 94.38 124 GLY A O 1
ATOM 933 N N . TYR A 1 125 ? -7.964 -21.286 -11.461 1.00 93.50 125 TYR A N 1
ATOM 934 C CA . TYR A 1 125 ? -8.021 -19.918 -10.957 1.00 93.50 125 TYR A CA 1
ATOM 935 C C . TYR A 1 125 ? -7.364 -18.954 -11.944 1.00 93.50 125 TYR A C 1
ATOM 937 O O . TYR A 1 125 ? -6.448 -19.327 -12.677 1.00 93.50 125 TYR A O 1
ATOM 945 N N . VAL A 1 126 ? -7.809 -17.698 -11.921 1.00 93.06 126 VAL A N 1
ATOM 946 C CA . VAL A 1 126 ? -7.106 -16.586 -12.567 1.00 93.06 126 VAL A CA 1
ATOM 947 C C . VAL A 1 126 ? -6.224 -15.924 -11.515 1.00 93.06 126 VAL A C 1
ATOM 949 O O . VAL A 1 126 ? -6.724 -15.457 -10.491 1.00 93.06 126 VAL A O 1
ATOM 952 N N . VAL A 1 127 ? -4.918 -15.907 -11.756 1.00 94.81 127 VAL A N 1
ATOM 953 C CA . VAL A 1 127 ? -3.910 -15.315 -10.876 1.00 94.81 127 VAL A CA 1
ATOM 954 C C . VAL A 1 127 ? -3.439 -14.009 -11.494 1.00 94.81 127 VAL A C 1
ATOM 956 O O . VAL A 1 127 ? -2.971 -13.989 -12.632 1.00 94.81 127 VAL A O 1
ATOM 959 N N . TYR A 1 128 ? -3.559 -12.933 -10.724 1.00 95.25 128 TYR A N 1
ATOM 960 C CA . TYR A 1 128 ? -3.034 -11.616 -11.058 1.00 95.25 128 TYR A CA 1
ATOM 961 C C . TYR A 1 128 ? -1.783 -11.359 -10.225 1.00 95.25 128 TYR A C 1
ATOM 963 O O . TYR A 1 128 ? -1.808 -11.551 -9.010 1.00 95.25 128 TYR A O 1
ATOM 971 N N . GLU A 1 129 ? -0.704 -10.931 -10.868 1.00 95.25 129 GLU A N 1
ATOM 972 C CA . GLU A 1 129 ? 0.595 -10.749 -10.225 1.00 95.25 129 GLU A CA 1
ATOM 973 C C . GLU A 1 129 ? 1.210 -9.411 -10.616 1.00 95.25 129 GLU A C 1
ATOM 975 O O . GLU A 1 129 ? 1.298 -9.080 -11.798 1.00 95.25 129 GLU A O 1
ATOM 980 N N . ASN A 1 130 ? 1.640 -8.646 -9.618 1.00 94.69 130 ASN A N 1
ATOM 981 C CA . ASN A 1 130 ? 2.311 -7.370 -9.796 1.00 94.69 130 ASN A CA 1
ATOM 982 C C . ASN A 1 130 ? 3.491 -7.256 -8.832 1.00 94.69 130 ASN A C 1
ATOM 984 O O . ASN A 1 130 ? 3.515 -7.921 -7.795 1.00 94.69 130 ASN A O 1
ATOM 988 N N . GLU A 1 131 ? 4.447 -6.400 -9.174 1.00 92.69 131 GLU A N 1
ATOM 989 C CA . GLU A 1 131 ? 5.649 -6.181 -8.385 1.00 92.69 131 GLU A CA 1
ATOM 990 C C . GLU A 1 131 ? 5.685 -4.747 -7.858 1.00 92.69 131 GLU A C 1
ATOM 992 O O . GLU A 1 131 ? 5.478 -3.782 -8.597 1.00 92.69 131 GLU A O 1
ATOM 997 N N . LEU A 1 132 ? 5.966 -4.632 -6.563 1.00 90.69 132 LEU A N 1
ATOM 998 C CA . LEU A 1 132 ? 6.239 -3.375 -5.891 1.00 90.69 132 LEU A CA 1
ATOM 999 C C . LEU A 1 132 ? 7.736 -3.313 -5.588 1.00 90.69 132 LEU A C 1
ATOM 1001 O O . LEU A 1 132 ? 8.285 -4.225 -4.970 1.00 90.69 132 LEU A O 1
ATOM 1005 N N . SER A 1 133 ? 8.377 -2.225 -5.991 1.00 89.50 133 SER A N 1
ATOM 1006 C CA . SER A 1 133 ? 9.807 -1.997 -5.811 1.00 89.50 133 SER A CA 1
ATOM 1007 C C . SER A 1 133 ? 10.057 -0.756 -4.958 1.00 89.50 133 SER A C 1
ATOM 1009 O O . SER A 1 133 ? 9.183 0.096 -4.803 1.00 89.50 133 SER A O 1
ATOM 1011 N N . SER A 1 134 ? 11.250 -0.656 -4.379 1.00 88.25 134 SER A N 1
ATOM 1012 C CA . SER A 1 134 ? 11.712 0.540 -3.677 1.00 88.25 134 SER A CA 1
ATOM 1013 C C . SER A 1 134 ? 13.162 0.815 -4.056 1.00 88.25 134 SER A C 1
ATOM 1015 O O . SER A 1 134 ? 13.974 -0.112 -4.097 1.00 88.25 134 SER A O 1
ATOM 1017 N N . SER A 1 135 ? 13.497 2.071 -4.362 1.00 78.31 135 SER A N 1
ATOM 1018 C CA . SER A 1 135 ? 14.882 2.427 -4.687 1.00 78.31 135 SER A CA 1
ATOM 1019 C C . SER A 1 135 ? 15.764 2.427 -3.438 1.00 78.31 135 SER A C 1
ATOM 1021 O O . SER A 1 135 ? 15.384 2.985 -2.406 1.00 78.31 135 SER A O 1
ATOM 1023 N N . TYR A 1 136 ? 16.968 1.871 -3.564 1.00 70.69 136 TYR A N 1
ATOM 1024 C CA . TYR A 1 136 ? 17.984 1.863 -2.514 1.00 70.69 136 TYR A CA 1
ATOM 1025 C C . TYR A 1 136 ? 18.475 3.281 -2.196 1.00 70.69 136 TYR A C 1
ATOM 1027 O O . TYR A 1 136 ? 18.685 4.114 -3.081 1.00 70.69 136 TYR A O 1
ATOM 1035 N N . GLU A 1 137 ? 18.696 3.559 -0.914 1.00 70.06 137 GLU A N 1
ATOM 1036 C CA . GLU A 1 137 ? 19.244 4.844 -0.490 1.00 70.06 137 GLU A CA 1
ATOM 1037 C C . GLU A 1 137 ? 20.772 4.825 -0.608 1.00 70.06 137 GLU A C 1
ATOM 1039 O O . GLU A 1 137 ? 21.455 3.953 -0.058 1.00 70.06 137 GLU A O 1
ATOM 1044 N N . VAL A 1 138 ? 21.324 5.810 -1.322 1.00 74.38 138 VAL A N 1
ATOM 1045 C CA . VAL A 1 138 ? 22.772 6.007 -1.458 1.00 74.38 138 VAL A CA 1
ATOM 1046 C C . VAL A 1 138 ? 23.156 7.356 -0.872 1.00 74.38 138 VAL A C 1
ATOM 1048 O O . VAL A 1 138 ? 22.855 8.407 -1.439 1.00 74.38 138 VAL A O 1
ATOM 1051 N N . ALA A 1 139 ? 23.888 7.342 0.237 1.00 72.62 139 ALA A N 1
ATOM 1052 C CA . ALA A 1 139 ? 24.513 8.548 0.753 1.00 72.62 139 ALA A CA 1
ATOM 1053 C C . ALA A 1 139 ? 25.831 8.784 0.004 1.00 72.62 139 ALA A C 1
ATOM 1055 O O . ALA A 1 139 ? 26.759 7.979 0.085 1.00 72.62 139 ALA A O 1
ATOM 1056 N N . SER A 1 140 ? 25.913 9.892 -0.735 1.00 81.25 140 SER A N 1
ATOM 1057 C CA . SER A 1 140 ? 27.099 10.264 -1.515 1.00 81.25 140 SER A CA 1
ATOM 1058 C C . SER A 1 140 ? 27.869 11.394 -0.836 1.00 81.25 140 SER A C 1
ATOM 1060 O O . SER A 1 140 ? 27.300 12.439 -0.525 1.00 81.25 140 SER A O 1
ATOM 1062 N N . GLY A 1 141 ? 29.169 11.197 -0.617 1.00 80.81 141 GLY A N 1
ATOM 1063 C CA . GLY A 1 141 ? 30.084 12.199 -0.071 1.00 80.81 141 GLY A CA 1
ATOM 1064 C C . GLY A 1 141 ? 31.333 12.392 -0.942 1.00 80.81 141 GLY A C 1
ATOM 1065 O O . GLY A 1 141 ? 31.536 11.657 -1.908 1.00 80.81 141 GLY A O 1
ATOM 1066 N N . PRO A 1 142 ? 32.222 13.345 -0.596 1.00 82.81 142 PRO A N 1
ATOM 1067 C CA . PRO A 1 142 ? 33.417 13.654 -1.393 1.00 82.81 142 PRO A CA 1
ATOM 1068 C C . PRO A 1 142 ? 34.380 12.472 -1.579 1.00 82.81 142 PRO A C 1
ATOM 1070 O O . PRO A 1 142 ? 35.210 12.490 -2.481 1.00 82.81 142 PRO A O 1
ATOM 1073 N N . LEU A 1 143 ? 34.291 11.468 -0.702 1.00 86.94 143 LEU A N 1
ATOM 1074 C CA . LEU A 1 143 ? 35.171 10.298 -0.666 1.00 86.94 143 LEU A CA 1
ATOM 1075 C C . LEU A 1 143 ? 34.498 9.017 -1.183 1.00 86.94 143 LEU A C 1
ATOM 1077 O O . LEU A 1 143 ? 35.089 7.946 -1.083 1.00 86.94 143 LEU A O 1
ATOM 1081 N N . GLY A 1 144 ? 33.282 9.114 -1.722 1.00 81.94 144 GLY A N 1
ATOM 1082 C CA . GLY A 1 144 ? 32.553 7.981 -2.282 1.00 81.94 144 GLY A CA 1
ATOM 1083 C C . GLY A 1 144 ? 31.108 7.899 -1.811 1.00 81.94 144 GLY A C 1
ATOM 1084 O O . GLY A 1 144 ? 30.608 8.752 -1.075 1.00 81.94 144 GLY A O 1
ATOM 1085 N N . SER A 1 145 ? 30.438 6.849 -2.265 1.00 84.88 145 SER A N 1
ATOM 1086 C CA . SER A 1 145 ? 29.048 6.549 -1.954 1.00 84.88 145 SER A CA 1
ATOM 1087 C C . SER A 1 145 ? 28.953 5.340 -1.035 1.00 84.88 145 SER A C 1
ATOM 1089 O O . SER A 1 145 ? 29.613 4.329 -1.273 1.00 84.88 145 SER A O 1
ATOM 1091 N N . ILE A 1 146 ? 28.099 5.424 -0.023 1.00 81.25 146 ILE A N 1
ATOM 1092 C CA . ILE A 1 146 ? 27.734 4.290 0.822 1.00 81.25 146 ILE A CA 1
ATOM 1093 C C . ILE A 1 146 ? 26.253 3.988 0.626 1.00 81.25 146 ILE A C 1
ATOM 1095 O O . ILE A 1 146 ? 25.425 4.893 0.533 1.00 81.25 146 ILE A O 1
ATOM 1099 N N . THR A 1 147 ? 25.921 2.707 0.578 1.00 77.44 147 THR A N 1
ATOM 1100 C CA . THR A 1 147 ? 24.543 2.231 0.643 1.00 77.44 147 THR A CA 1
ATOM 1101 C C . THR A 1 147 ? 24.476 1.095 1.649 1.00 77.44 147 THR A C 1
ATOM 1103 O O . THR A 1 147 ? 25.473 0.415 1.909 1.00 77.44 147 THR A O 1
ATOM 1106 N N . ARG A 1 148 ? 23.310 0.937 2.270 1.00 74.44 148 ARG A N 1
ATOM 1107 C CA . ARG A 1 148 ? 23.037 -0.195 3.152 1.00 74.44 148 ARG A CA 1
ATOM 1108 C C . ARG A 1 148 ? 22.752 -1.462 2.345 1.00 74.44 148 ARG A C 1
ATOM 1110 O O . ARG A 1 148 ? 22.944 -2.562 2.857 1.00 74.44 148 ARG A O 1
ATOM 1117 N N . ASP A 1 149 ? 22.296 -1.293 1.110 1.00 69.62 149 ASP A N 1
ATOM 1118 C CA . ASP A 1 149 ? 21.830 -2.377 0.265 1.00 69.62 149 ASP A CA 1
ATOM 1119 C C . ASP A 1 149 ? 23.010 -2.997 -0.497 1.00 69.62 149 ASP A C 1
ATOM 1121 O O . ASP A 1 149 ? 23.851 -2.308 -1.075 1.00 69.62 149 ASP A O 1
ATOM 1125 N N . SER A 1 150 ? 23.118 -4.324 -0.462 1.00 67.12 150 SER A N 1
ATOM 1126 C CA . SER A 1 150 ? 24.147 -5.049 -1.207 1.00 67.12 150 SER A CA 1
ATOM 1127 C C . SER A 1 150 ? 23.728 -5.191 -2.665 1.00 67.12 150 SER A C 1
ATOM 1129 O O . SER A 1 150 ? 22.635 -5.684 -2.936 1.00 67.12 150 SER A O 1
ATOM 1131 N N . VAL A 1 151 ? 24.609 -4.843 -3.600 1.00 60.53 151 VAL A N 1
ATOM 1132 C CA . VAL A 1 151 ? 24.390 -5.117 -5.025 1.00 60.53 151 VAL A CA 1
ATOM 1133 C C . VAL A 1 151 ? 24.832 -6.555 -5.311 1.00 60.53 151 VAL A C 1
ATOM 1135 O O . VAL A 1 151 ? 25.974 -6.918 -5.019 1.00 60.53 151 VAL A O 1
ATOM 1138 N N . HIS A 1 152 ? 23.935 -7.382 -5.842 1.00 50.19 152 HIS A N 1
ATOM 1139 C CA . HIS A 1 152 ? 24.268 -8.692 -6.405 1.00 50.19 152 HIS A CA 1
ATOM 1140 C C . HIS A 1 152 ? 23.780 -8.707 -7.858 1.00 50.19 152 HIS A C 1
ATOM 1142 O O . HIS A 1 152 ? 22.619 -8.377 -8.094 1.00 50.19 152 HIS A O 1
ATOM 1148 N N . GLU A 1 153 ? 24.674 -9.021 -8.800 1.00 39.62 153 GLU A N 1
ATOM 1149 C CA . GLU A 1 153 ? 24.344 -9.303 -10.210 1.00 39.62 153 GLU A CA 1
ATOM 1150 C C . GLU A 1 153 ? 24.041 -10.791 -10.409 1.00 39.62 153 GLU A C 1
ATOM 1152 O O . GLU A 1 153 ? 24.731 -11.623 -9.770 1.00 39.62 153 GLU A O 1
#

Radius of gyration: 17.68 Å; chains: 1; bounding box: 55×50×35 Å

Secondary structure (DSSP, 8-state):
-----S------S-HHHHT---TTT--B-S-TT--HHHHHHTTEEE-SS-EEE-SS-EEEE-TTSEEEEEEEGGGSSSPP-GGGEEESS-TTSTTTS-SEE-SSEEEEEEETTSTT-EEEEETTEEEEE--EEEPPPEEEETTEEEESSPP--